Protein AF-A0A9D4CFY6-F1 (afdb_monomer_lite)

Sequence (76 aa):
MYTLGFDDAFVFTTGVICGALHIADSKVQTAFNDFQVSLSKGQVLPSNSLKNVVDVEFIYEGVKYTLQVMGRGVYI

Structure (mmCIF, N/CA/C/O backbone):
data_AF-A0A9D4CFY6-F1
#
_entry.id   AF-A0A9D4CFY6-F1
#
loop_
_atom_site.group_PDB
_atom_site.id
_atom_site.type_symbol
_atom_site.label_atom_id
_atom_site.label_alt_id
_atom_site.label_comp_id
_atom_site.label_asym_id
_atom_site.label_entity_id
_atom_site.label_seq_id
_atom_site.pdbx_PDB_ins_code
_atom_site.Cartn_x
_atom_site.Cartn_y
_atom_site.Cartn_z
_atom_site.occupancy
_atom_site.B_iso_or_equiv
_atom_site.auth_seq_id
_atom_site.auth_comp_id
_atom_site.auth_asym_id
_atom_site.auth_atom_id
_atom_site.pdbx_PDB_model_num
ATOM 1 N N . MET A 1 1 ? 24.474 -10.945 -29.945 1.00 39.44 1 MET A N 1
ATOM 2 C CA . MET A 1 1 ? 23.844 -12.050 -29.194 1.00 39.44 1 MET A CA 1
ATOM 3 C C . MET A 1 1 ? 23.421 -11.489 -27.849 1.00 39.44 1 MET A C 1
ATOM 5 O O . MET A 1 1 ? 24.260 -11.376 -26.971 1.00 39.44 1 MET A O 1
ATOM 9 N N . TYR A 1 2 ? 22.170 -11.046 -27.719 1.00 46.16 2 TYR A N 1
ATOM 10 C CA . TYR A 1 2 ? 21.595 -10.679 -26.425 1.00 46.16 2 TYR A CA 1
ATOM 11 C C . TYR A 1 2 ? 20.806 -11.901 -25.980 1.00 46.16 2 TYR A C 1
ATOM 13 O O . TYR A 1 2 ? 19.766 -12.210 -26.558 1.00 46.16 2 TYR A O 1
ATOM 21 N N . THR A 1 3 ? 21.331 -12.657 -25.025 1.00 52.41 3 THR A N 1
ATOM 22 C CA . THR A 1 3 ? 20.481 -13.536 -24.229 1.00 52.41 3 THR A CA 1
ATOM 23 C C . THR A 1 3 ? 19.608 -12.602 -23.400 1.00 52.41 3 THR A C 1
ATOM 25 O O . THR A 1 3 ? 20.053 -12.126 -22.363 1.00 52.41 3 THR A O 1
ATOM 28 N N . LEU A 1 4 ? 18.427 -12.247 -23.916 1.00 58.62 4 LEU A N 1
ATOM 29 C CA . LEU A 1 4 ? 17.375 -11.605 -23.129 1.00 58.62 4 LEU A CA 1
ATOM 30 C C . LEU A 1 4 ? 16.997 -12.627 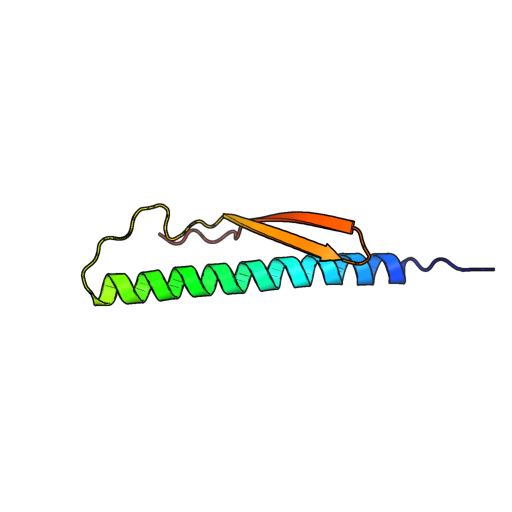-22.060 1.00 58.62 4 LEU A C 1
ATOM 32 O O . LEU A 1 4 ? 16.332 -13.626 -22.341 1.00 58.62 4 LEU A O 1
ATOM 36 N N . GLY A 1 5 ? 17.621 -12.458 -20.899 1.00 55.44 5 GLY A N 1
ATOM 37 C CA . GLY A 1 5 ? 17.665 -13.438 -19.839 1.00 55.44 5 GLY A CA 1
ATOM 38 C C . GLY A 1 5 ? 16.291 -13.549 -19.220 1.00 55.44 5 GLY A C 1
ATOM 39 O O . GLY A 1 5 ? 15.678 -12.562 -18.829 1.00 55.44 5 GLY A O 1
ATOM 40 N N . PHE A 1 6 ? 15.812 -14.778 -19.107 1.00 58.28 6 PHE A N 1
ATOM 41 C CA . PHE A 1 6 ? 14.647 -15.125 -18.304 1.00 58.28 6 PHE A CA 1
ATOM 42 C C . PHE A 1 6 ? 14.707 -14.517 -16.877 1.00 58.28 6 PHE A C 1
ATOM 44 O O . PHE A 1 6 ? 13.668 -14.193 -16.304 1.00 58.28 6 PHE A O 1
ATOM 51 N N . ASP A 1 7 ? 15.913 -14.278 -16.347 1.00 64.44 7 ASP A N 1
ATOM 52 C CA . ASP A 1 7 ? 16.183 -13.593 -15.076 1.00 64.44 7 ASP A CA 1
ATOM 53 C C . ASP A 1 7 ? 15.708 -12.130 -15.010 1.00 64.44 7 ASP A C 1
ATOM 55 O O . ASP A 1 7 ? 15.145 -11.730 -13.990 1.00 64.44 7 ASP A O 1
ATOM 59 N N . ASP A 1 8 ? 15.854 -11.332 -16.075 1.00 63.72 8 ASP A N 1
ATOM 60 C CA . ASP A 1 8 ? 15.470 -9.909 -16.048 1.00 63.72 8 ASP A CA 1
ATOM 61 C C . ASP A 1 8 ? 13.948 -9.754 -15.882 1.00 63.72 8 ASP A C 1
ATOM 63 O O . ASP A 1 8 ? 13.462 -8.918 -15.117 1.00 63.72 8 ASP A O 1
ATOM 67 N N . ALA A 1 9 ? 13.177 -10.636 -16.528 1.00 62.38 9 ALA A N 1
ATOM 68 C CA . ALA A 1 9 ? 11.723 -10.688 -16.392 1.00 62.38 9 ALA A CA 1
ATOM 69 C C . ALA A 1 9 ? 11.274 -11.172 -14.997 1.00 62.38 9 ALA A C 1
ATOM 71 O O . ALA A 1 9 ? 10.239 -10.735 -14.482 1.00 62.38 9 ALA A O 1
ATOM 72 N N . PHE A 1 10 ? 12.043 -12.055 -14.355 1.00 64.62 10 PHE A N 1
ATOM 73 C CA . PHE A 1 10 ? 11.733 -12.550 -13.012 1.00 64.62 10 PHE A CA 1
ATOM 74 C C . PHE A 1 10 ? 12.023 -11.507 -11.919 1.00 64.62 10 PHE A C 1
ATOM 76 O O . PHE A 1 10 ? 11.217 -11.311 -11.004 1.00 64.62 10 PHE A O 1
ATOM 83 N N . VAL A 1 11 ? 13.136 -10.777 -12.028 1.00 67.75 11 VAL A N 1
ATOM 84 C CA . VAL A 1 11 ? 13.460 -9.674 -11.108 1.00 67.75 11 VAL A CA 1
ATOM 85 C C . VAL A 1 11 ? 12.451 -8.536 -11.257 1.00 67.75 11 VAL A C 1
ATOM 87 O O . VAL A 1 11 ? 11.960 -8.016 -10.254 1.00 67.75 11 VAL A O 1
ATOM 90 N N . PHE A 1 12 ? 12.066 -8.212 -12.493 1.00 70.12 12 PHE A N 1
ATOM 91 C CA . PHE A 1 12 ? 11.033 -7.222 -12.787 1.00 70.12 12 PHE A CA 1
ATOM 92 C C . PHE A 1 12 ? 9.691 -7.580 -12.127 1.00 70.12 12 PHE A C 1
ATOM 94 O O . PHE A 1 12 ? 9.097 -6.771 -11.412 1.00 70.12 12 PHE A O 1
ATOM 101 N N . THR A 1 13 ? 9.228 -8.820 -12.314 1.00 73.88 13 THR A N 1
ATOM 102 C CA . THR A 1 13 ? 7.961 -9.293 -11.731 1.00 73.88 13 THR A CA 1
ATOM 103 C C . THR A 1 13 ? 8.009 -9.334 -10.206 1.00 73.88 13 THR A C 1
ATOM 105 O O . THR A 1 13 ? 7.053 -8.908 -9.559 1.00 73.88 13 THR A O 1
ATOM 108 N N . THR A 1 14 ? 9.131 -9.745 -9.614 1.00 80.38 14 THR A N 1
ATOM 109 C CA . THR A 1 14 ? 9.318 -9.734 -8.156 1.00 80.38 14 THR A CA 1
ATOM 110 C C . THR A 1 14 ? 9.339 -8.309 -7.601 1.00 80.38 14 THR A C 1
ATOM 112 O O . THR A 1 14 ? 8.724 -8.058 -6.571 1.00 80.38 14 THR A O 1
ATOM 115 N N . GLY A 1 15 ? 9.967 -7.348 -8.288 1.00 81.94 15 GLY A N 1
ATOM 116 C CA . GLY A 1 15 ? 9.980 -5.938 -7.883 1.00 81.94 15 GLY A CA 1
ATOM 117 C C . GLY A 1 15 ? 8.582 -5.317 -7.859 1.00 81.94 15 GLY A C 1
ATOM 118 O O . GLY A 1 15 ? 8.201 -4.686 -6.872 1.00 81.94 15 GLY A O 1
ATOM 119 N N . VAL A 1 16 ? 7.784 -5.568 -8.900 1.00 84.94 16 VAL A N 1
ATOM 120 C CA . VAL A 1 16 ? 6.379 -5.133 -8.977 1.00 84.94 16 VAL A CA 1
ATOM 121 C C . VAL A 1 16 ? 5.549 -5.778 -7.858 1.00 84.94 16 VAL A C 1
ATOM 123 O O . VAL A 1 16 ? 4.812 -5.083 -7.161 1.00 84.94 16 VAL A O 1
ATOM 126 N N . ILE A 1 17 ? 5.694 -7.088 -7.630 1.00 86.50 17 ILE A N 1
ATOM 127 C CA . ILE A 1 17 ? 4.954 -7.809 -6.581 1.00 86.50 17 ILE A CA 1
ATOM 128 C C . ILE A 1 17 ? 5.355 -7.321 -5.182 1.00 86.50 17 ILE A C 1
ATOM 130 O O . ILE A 1 17 ? 4.483 -7.032 -4.366 1.00 86.50 17 ILE A O 1
ATOM 134 N N . CYS A 1 18 ? 6.653 -7.186 -4.904 1.00 87.12 18 CYS A N 1
ATOM 135 C CA . CYS A 1 18 ? 7.166 -6.708 -3.621 1.00 87.12 18 CYS A CA 1
ATOM 136 C C . CYS A 1 18 ? 6.746 -5.261 -3.347 1.00 87.12 18 CYS A C 1
ATOM 138 O O . CYS A 1 18 ? 6.319 -4.956 -2.237 1.00 87.12 18 CYS A O 1
ATOM 140 N N . GLY A 1 19 ? 6.809 -4.381 -4.352 1.00 85.88 19 GLY A N 1
ATOM 141 C CA . GLY A 1 19 ? 6.328 -3.005 -4.237 1.00 85.88 19 GLY A CA 1
ATOM 142 C C . GLY A 1 19 ? 4.831 -2.949 -3.939 1.00 85.88 19 GLY A C 1
ATOM 143 O O . GLY A 1 19 ? 4.403 -2.244 -3.025 1.00 85.88 19 GLY A O 1
ATOM 144 N N . ALA A 1 20 ? 4.038 -3.760 -4.645 1.00 85.81 20 ALA A N 1
ATOM 145 C CA . ALA A 1 20 ? 2.603 -3.841 -4.415 1.00 85.81 20 ALA A CA 1
ATOM 146 C C . ALA A 1 20 ? 2.268 -4.350 -3.008 1.00 85.81 20 ALA A C 1
ATOM 148 O O . ALA A 1 20 ? 1.440 -3.764 -2.311 1.00 85.81 20 ALA A O 1
ATOM 149 N N . LEU A 1 21 ? 2.943 -5.419 -2.581 1.00 86.56 21 LEU A N 1
ATOM 150 C CA . LEU A 1 21 ? 2.755 -6.028 -1.272 1.00 86.56 21 LEU A CA 1
ATOM 151 C C . LEU A 1 21 ? 3.173 -5.079 -0.147 1.00 86.56 21 LEU A C 1
ATOM 153 O O . LEU A 1 21 ? 2.465 -4.986 0.846 1.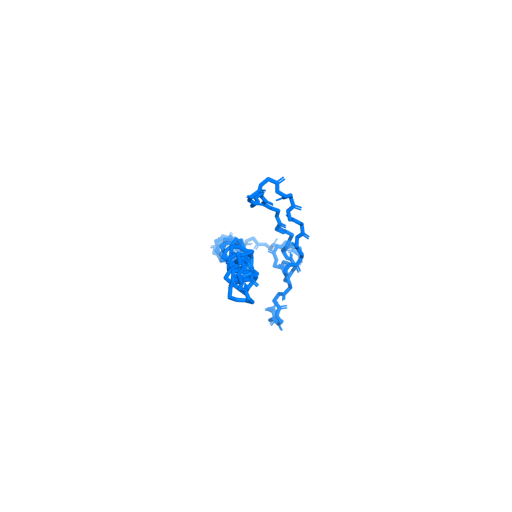00 86.56 21 LEU A O 1
ATOM 157 N N . HIS A 1 22 ? 4.272 -4.342 -0.311 1.00 87.50 22 HIS A N 1
ATOM 158 C CA . HIS A 1 22 ? 4.736 -3.380 0.684 1.00 87.50 22 HIS A CA 1
ATOM 159 C C . HIS A 1 22 ? 3.743 -2.227 0.881 1.00 87.50 22 HIS A C 1
ATOM 161 O O . HIS A 1 22 ? 3.412 -1.873 2.013 1.00 87.50 22 HIS A O 1
ATOM 167 N N . ILE A 1 23 ? 3.217 -1.669 -0.216 1.00 87.25 23 ILE A N 1
ATOM 168 C CA . ILE A 1 23 ? 2.193 -0.617 -0.153 1.00 87.25 23 ILE A CA 1
ATOM 169 C C . ILE A 1 23 ? 0.908 -1.163 0.483 1.00 87.25 23 ILE A C 1
ATOM 171 O O . ILE A 1 23 ? 0.281 -0.481 1.297 1.00 87.25 23 ILE A O 1
ATOM 175 N N . ALA A 1 24 ? 0.518 -2.391 0.133 1.00 85.56 24 ALA A N 1
ATOM 176 C CA . ALA A 1 24 ? -0.644 -3.041 0.720 1.00 85.56 24 ALA A CA 1
ATOM 177 C C . ALA A 1 24 ? -0.474 -3.277 2.228 1.00 85.56 24 ALA A C 1
ATOM 179 O O . ALA A 1 24 ? -1.365 -2.916 2.994 1.00 85.56 24 ALA A O 1
ATOM 180 N N . A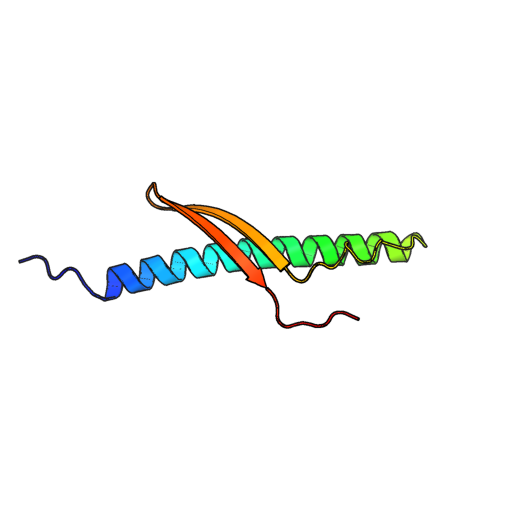SP A 1 25 ? 0.674 -3.802 2.660 1.00 85.06 25 ASP A N 1
ATOM 181 C CA . ASP A 1 25 ? 0.985 -4.054 4.069 1.00 85.06 25 ASP A CA 1
ATOM 182 C C . ASP A 1 25 ? 0.944 -2.760 4.891 1.00 85.06 25 ASP A C 1
ATOM 184 O O . ASP A 1 25 ? 0.249 -2.687 5.902 1.00 85.06 25 ASP A O 1
ATOM 188 N N . SER A 1 26 ? 1.572 -1.688 4.399 1.00 87.12 26 SER A N 1
ATOM 189 C CA . SER A 1 26 ? 1.541 -0.375 5.054 1.00 87.12 26 SER A CA 1
ATOM 190 C C . SER A 1 26 ? 0.115 0.174 5.220 1.00 87.12 26 SER A C 1
ATOM 192 O O . SER A 1 26 ? -0.238 0.688 6.288 1.00 87.12 26 SER A O 1
ATOM 194 N N . LYS A 1 27 ? -0.742 0.022 4.200 1.00 85.06 27 LYS A N 1
ATOM 195 C CA . LYS A 1 27 ? -2.154 0.432 4.274 1.00 85.06 27 LYS A CA 1
ATOM 196 C C . LYS A 1 27 ? -2.944 -0.407 5.280 1.00 85.06 27 LYS A C 1
ATOM 198 O O . LYS A 1 27 ? -3.730 0.156 6.040 1.00 85.06 27 LYS A O 1
ATOM 203 N N . VAL A 1 28 ? -2.719 -1.721 5.323 1.00 83.75 28 VAL A N 1
ATOM 204 C CA . VAL A 1 28 ? -3.365 -2.619 6.295 1.00 83.75 28 VAL A CA 1
ATOM 205 C C . VAL A 1 28 ? -2.931 -2.284 7.722 1.00 83.75 28 VAL A C 1
ATOM 207 O O . VAL A 1 28 ? -3.783 -2.163 8.600 1.00 83.75 28 VAL A O 1
ATOM 210 N N . GLN A 1 29 ? -1.635 -2.066 7.961 1.00 86.12 29 GLN A N 1
ATOM 211 C CA . GLN A 1 29 ? -1.132 -1.670 9.279 1.00 86.12 29 GLN A CA 1
ATOM 212 C C . GLN A 1 29 ? -1.713 -0.332 9.742 1.00 86.12 29 GLN A C 1
ATOM 214 O O . GLN A 1 29 ? -2.101 -0.201 10.902 1.00 86.12 29 GLN A O 1
ATOM 219 N N . THR A 1 30 ? -1.818 0.646 8.839 1.00 85.62 30 THR A N 1
ATOM 220 C CA . THR A 1 30 ? -2.434 1.947 9.142 1.00 85.62 30 THR A CA 1
ATOM 221 C C . THR A 1 30 ? -3.903 1.776 9.527 1.00 85.62 30 THR A C 1
ATOM 223 O O . THR A 1 30 ? -4.313 2.244 10.585 1.00 85.62 30 THR A O 1
ATOM 226 N N . ALA A 1 31 ? -4.674 1.022 8.735 1.00 81.56 31 ALA A N 1
ATOM 227 C CA . ALA A 1 31 ? -6.076 0.737 9.031 1.00 81.56 31 ALA A CA 1
ATOM 228 C C . ALA A 1 31 ? -6.260 0.012 10.377 1.00 81.56 31 ALA A C 1
ATOM 230 O O . ALA A 1 31 ? -7.203 0.293 11.115 1.00 81.56 31 ALA A O 1
ATOM 231 N N . PHE A 1 32 ? -5.344 -0.897 10.723 1.00 83.75 32 PHE A N 1
ATOM 232 C CA . PHE A 1 32 ? -5.360 -1.591 12.008 1.00 83.75 32 PHE A CA 1
ATOM 233 C C . PHE A 1 32 ? -5.034 -0.657 13.180 1.00 83.75 32 PHE A C 1
ATOM 235 O O . PHE A 1 32 ? -5.690 -0.715 14.219 1.00 83.75 32 PHE A O 1
ATOM 242 N N . ASN A 1 33 ? -4.058 0.236 13.014 1.00 85.88 33 ASN A N 1
ATOM 243 C CA . ASN A 1 33 ? -3.724 1.240 14.020 1.00 85.88 33 ASN A CA 1
ATOM 244 C C . ASN A 1 33 ? -4.905 2.193 14.254 1.00 85.88 33 ASN A C 1
ATOM 246 O O . ASN A 1 33 ? -5.346 2.361 15.391 1.00 85.88 33 ASN A O 1
ATOM 250 N N . ASP A 1 34 ? -5.498 2.715 13.179 1.00 83.94 34 ASP A N 1
ATOM 251 C CA . ASP A 1 34 ? -6.699 3.550 13.247 1.00 83.94 34 ASP A CA 1
ATOM 252 C C . ASP A 1 34 ? -7.846 2.814 13.951 1.00 83.94 34 ASP A C 1
ATOM 254 O O . ASP A 1 34 ? -8.551 3.398 14.781 1.00 83.94 34 ASP A O 1
ATOM 258 N N . PHE A 1 35 ? -7.979 1.506 13.701 1.00 83.06 35 PHE A N 1
ATOM 259 C CA . PHE A 1 35 ? -8.932 0.662 14.407 1.00 83.06 35 PHE A CA 1
ATOM 260 C C . PHE A 1 35 ? -8.711 0.637 15.916 1.00 83.06 35 PHE A C 1
ATOM 262 O O . PHE A 1 35 ? -9.631 0.929 16.684 1.00 83.06 35 PHE A O 1
ATOM 269 N N . GLN A 1 36 ? -7.485 0.361 16.351 1.00 83.75 36 GLN A N 1
ATOM 270 C CA . GLN A 1 36 ? -7.128 0.346 17.767 1.00 83.75 36 GLN A CA 1
ATOM 271 C C . GLN A 1 36 ? -7.300 1.718 18.427 1.00 83.75 36 GLN A C 1
ATOM 273 O O . GLN A 1 36 ? -7.789 1.805 19.557 1.00 83.75 36 GLN A O 1
ATOM 278 N N . VAL A 1 37 ? -6.936 2.799 17.733 1.00 86.25 37 VAL A N 1
ATOM 279 C CA . VAL A 1 37 ? -7.062 4.173 18.235 1.00 86.25 37 VAL A CA 1
ATOM 280 C C . VAL A 1 37 ? -8.526 4.554 18.439 1.00 86.25 37 VAL A C 1
ATOM 282 O O . VAL A 1 37 ? -8.869 5.112 19.482 1.00 86.25 37 VAL A O 1
ATOM 285 N N . SER A 1 38 ? -9.404 4.252 17.483 1.00 83.06 38 SER A N 1
ATOM 286 C CA . SER A 1 38 ? -10.839 4.506 17.632 1.00 83.06 38 SER A CA 1
ATOM 287 C C . SER A 1 38 ? -11.468 3.638 18.718 1.00 83.06 38 SER A C 1
ATOM 289 O O . SER A 1 38 ? -12.254 4.156 19.513 1.00 83.06 38 SER A O 1
ATOM 291 N N . LEU A 1 39 ? -11.071 2.366 18.831 1.00 81.88 39 LEU A N 1
ATOM 292 C CA . LEU A 1 39 ? -11.541 1.476 19.896 1.00 81.88 39 LEU A CA 1
ATOM 293 C C . LEU A 1 39 ? -11.149 2.008 21.284 1.00 81.88 39 LEU A C 1
ATOM 295 O O . LEU A 1 39 ? -11.982 2.079 22.185 1.00 81.88 39 LEU A O 1
ATOM 299 N N . SER A 1 40 ? -9.907 2.481 21.425 1.00 83.56 40 SER A N 1
ATOM 300 C CA . SER A 1 40 ? -9.392 3.103 22.655 1.00 83.56 40 SER A CA 1
ATOM 301 C C . SER A 1 40 ? -10.160 4.370 23.053 1.00 83.56 40 SER A C 1
ATOM 303 O O . SER A 1 40 ? -10.184 4.742 24.223 1.00 83.56 40 SER A O 1
ATOM 305 N N . LYS A 1 41 ? -10.803 5.035 22.086 1.00 87.50 41 LYS A N 1
ATOM 306 C CA . LYS A 1 41 ? -11.644 6.225 22.286 1.00 87.50 41 LYS A CA 1
ATOM 307 C C . LYS A 1 41 ? -13.135 5.892 22.436 1.00 87.50 41 LYS A C 1
ATOM 309 O O . LYS A 1 41 ? -13.942 6.811 22.551 1.00 87.50 41 LYS A O 1
ATOM 314 N N 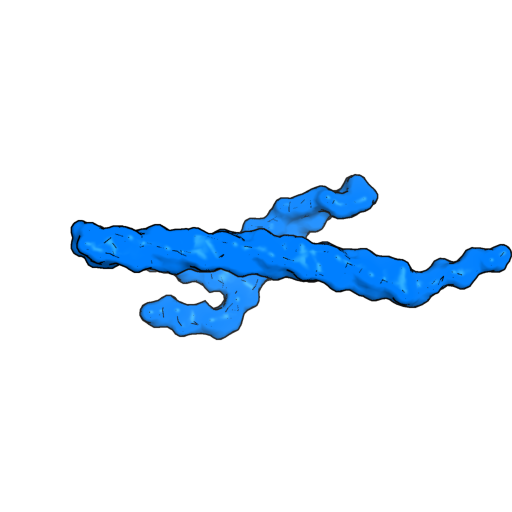. GLY A 1 42 ? -13.514 4.611 22.411 1.00 83.19 42 GLY A N 1
ATOM 315 C CA . GLY A 1 42 ? -14.907 4.159 22.482 1.00 83.19 42 GLY A CA 1
ATOM 316 C C . GLY A 1 42 ? -15.720 4.399 21.203 1.00 83.19 42 GLY A C 1
ATOM 317 O O . GLY A 1 42 ? -16.948 4.395 21.253 1.00 83.19 42 GLY A O 1
ATOM 318 N N . GLN A 1 43 ? -15.066 4.638 20.061 1.00 79.12 43 GLN A N 1
ATOM 319 C CA . GLN A 1 43 ? -15.739 4.831 18.776 1.00 79.12 43 GLN A CA 1
ATOM 320 C C . GLN A 1 43 ? -16.043 3.486 18.102 1.00 79.12 43 GLN A C 1
ATOM 322 O O . GLN A 1 43 ? -15.176 2.620 18.006 1.00 79.12 43 GLN A O 1
ATOM 327 N N . VAL A 1 44 ? -17.258 3.342 17.565 1.00 72.44 44 VAL A N 1
ATOM 328 C CA . VAL A 1 44 ? -17.616 2.229 16.675 1.00 72.44 44 VAL A CA 1
ATOM 329 C C . VAL A 1 44 ? -17.200 2.602 15.257 1.00 72.44 44 VAL A C 1
ATOM 331 O O . VAL A 1 44 ? -17.781 3.503 14.650 1.00 72.44 44 VAL A O 1
ATOM 334 N N . LEU A 1 45 ? -16.177 1.930 14.736 1.00 69.31 45 LEU A N 1
ATOM 335 C CA . LEU A 1 45 ? -15.745 2.121 13.356 1.00 69.31 45 LEU A CA 1
ATOM 336 C C . LEU A 1 45 ? -16.686 1.414 12.377 1.00 69.31 45 LEU A C 1
ATOM 338 O O . LEU A 1 45 ? -17.223 0.347 12.686 1.00 69.31 45 LEU A O 1
ATOM 342 N N . PRO A 1 46 ? -16.890 1.984 11.179 1.00 67.94 46 PRO A N 1
ATOM 343 C CA . PRO A 1 46 ? -17.695 1.347 10.154 1.00 67.94 46 PRO A CA 1
ATOM 344 C C . PRO A 1 46 ? -17.051 0.029 9.700 1.00 67.94 46 PRO A C 1
ATOM 346 O O . PRO A 1 46 ? -15.831 -0.101 9.643 1.00 67.94 46 PRO A O 1
ATOM 349 N N . SER A 1 47 ? -17.881 -0.917 9.250 1.00 61.28 47 SER A N 1
ATOM 350 C CA . SER A 1 47 ? -17.472 -2.228 8.694 1.00 61.28 47 SER A CA 1
ATOM 351 C C . SER A 1 47 ? -16.493 -2.128 7.503 1.00 61.28 47 SER A C 1
ATOM 353 O O . SER A 1 47 ? -15.888 -3.099 7.068 1.00 61.28 47 SER A O 1
ATOM 355 N N . ASN A 1 48 ? -16.317 -0.915 6.984 1.00 63.22 48 ASN A N 1
ATOM 356 C CA . ASN A 1 48 ? -15.465 -0.555 5.865 1.00 63.22 48 ASN A CA 1
ATOM 357 C C . ASN A 1 48 ? -14.039 -0.128 6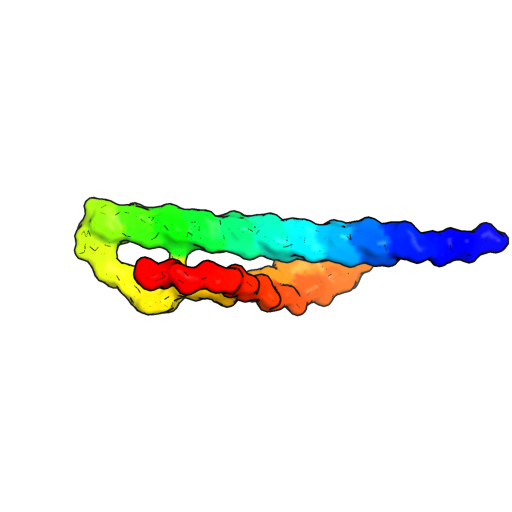.291 1.00 63.22 48 ASN A C 1
ATOM 359 O O . ASN A 1 48 ? -13.233 0.172 5.414 1.00 63.22 48 ASN A O 1
ATOM 363 N N . SER A 1 49 ? -13.741 -0.051 7.597 1.00 61.97 49 SER A N 1
ATOM 364 C CA . SER A 1 49 ? -12.425 0.354 8.126 1.00 61.97 49 SER A CA 1
ATOM 365 C C . SER A 1 49 ? -11.370 -0.749 8.047 1.00 61.97 49 SER A C 1
ATOM 367 O O . SER A 1 49 ? -10.203 -0.438 7.852 1.00 61.97 49 SER A O 1
ATOM 369 N N . LEU A 1 50 ? -11.765 -2.024 8.117 1.00 63.91 50 LEU A N 1
ATOM 370 C CA . LEU A 1 50 ? -10.888 -3.168 7.839 1.00 63.91 50 LEU A CA 1
ATOM 371 C C . LEU A 1 50 ? -11.287 -3.812 6.507 1.00 63.91 50 LEU A C 1
ATOM 373 O O . LEU A 1 50 ? -11.805 -4.926 6.447 1.00 63.91 50 LEU A O 1
ATOM 377 N N . LYS A 1 51 ? -11.062 -3.100 5.399 1.00 66.94 51 LYS A N 1
ATOM 378 C CA . LYS A 1 51 ? -11.116 -3.746 4.086 1.00 66.94 51 LYS A CA 1
ATOM 379 C C . LYS A 1 51 ? -9.866 -4.587 3.891 1.00 66.94 51 LYS A C 1
ATOM 381 O O . LYS A 1 51 ? -8.758 -4.074 3.835 1.00 66.94 51 LYS A O 1
ATOM 386 N N . ASN A 1 52 ? -10.080 -5.878 3.690 1.00 70.00 52 ASN A N 1
ATOM 387 C CA . ASN A 1 52 ? -9.040 -6.830 3.312 1.00 70.00 52 ASN A CA 1
ATOM 388 C C . ASN A 1 52 ? -8.633 -6.718 1.823 1.00 70.00 52 ASN A C 1
ATOM 390 O O . ASN A 1 52 ? -7.825 -7.497 1.327 1.00 70.00 52 ASN A O 1
ATOM 394 N N . VAL A 1 53 ? -9.213 -5.757 1.100 1.00 76.19 53 VAL A N 1
ATOM 395 C CA . VAL A 1 53 ? -8.890 -5.432 -0.289 1.00 76.19 53 VAL A CA 1
ATOM 396 C C . VAL A 1 53 ? -8.196 -4.083 -0.308 1.00 76.19 53 VAL A C 1
ATOM 398 O O . VAL A 1 53 ? -8.772 -3.086 0.130 1.00 76.19 53 VAL A O 1
ATOM 401 N N . VAL A 1 54 ? -6.983 -4.056 -0.847 1.00 83.00 54 VAL A N 1
ATOM 402 C CA . VAL A 1 54 ? -6.199 -2.843 -1.024 1.00 83.00 54 VAL A CA 1
ATOM 403 C C . VAL A 1 54 ? -5.902 -2.643 -2.500 1.00 83.00 54 VAL A C 1
ATOM 405 O O . VAL A 1 54 ? -5.195 -3.435 -3.123 1.00 83.00 54 VAL A O 1
ATOM 408 N N . ASP A 1 55 ? -6.412 -1.546 -3.048 1.00 84.56 55 ASP A N 1
ATOM 409 C CA . ASP A 1 55 ? -6.022 -1.087 -4.373 1.00 84.56 55 ASP A CA 1
ATOM 410 C C . AS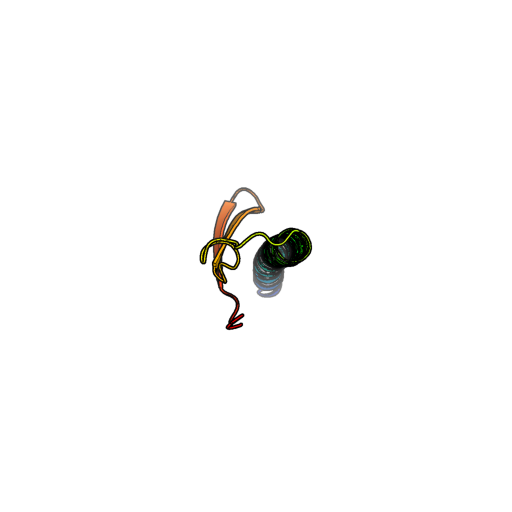P A 1 55 ? -4.654 -0.395 -4.287 1.00 84.56 55 ASP A C 1
ATOM 412 O O . ASP A 1 55 ? -4.421 0.517 -3.474 1.00 84.56 55 ASP A O 1
ATOM 416 N N . VAL A 1 56 ? -3.727 -0.869 -5.114 1.00 85.81 56 VAL A N 1
ATOM 417 C CA . VAL A 1 56 ? -2.358 -0.380 -5.215 1.00 85.81 56 VAL A CA 1
ATOM 418 C C . VAL A 1 56 ? -2.105 0.098 -6.637 1.00 85.81 56 VAL A C 1
ATOM 420 O O . VAL A 1 56 ? -2.311 -0.635 -7.605 1.00 85.81 56 VAL A O 1
ATOM 423 N N . GLU A 1 57 ? -1.616 1.327 -6.755 1.00 87.69 57 GLU A N 1
ATOM 424 C CA . GLU A 1 57 ? -1.135 1.877 -8.014 1.00 87.69 57 GLU A CA 1
ATOM 425 C C . GLU A 1 57 ? 0.290 2.393 -7.854 1.00 87.69 57 GLU A C 1
ATOM 427 O O . GLU A 1 57 ? 0.628 3.019 -6.849 1.00 87.69 57 GLU A O 1
ATOM 432 N N . PHE A 1 58 ? 1.129 2.119 -8.847 1.00 83.38 58 PHE A N 1
ATOM 433 C CA . PHE A 1 58 ? 2.450 2.725 -8.971 1.00 83.38 58 PHE A CA 1
ATOM 434 C C . PHE A 1 58 ? 2.938 2.649 -10.417 1.00 83.38 58 PHE A C 1
ATOM 436 O O . PHE A 1 58 ? 2.397 1.918 -11.250 1.00 83.38 58 PHE A O 1
ATOM 443 N N . ILE A 1 59 ? 3.970 3.431 -10.718 1.00 86.81 59 ILE A N 1
ATOM 444 C CA . ILE A 1 59 ? 4.621 3.460 -12.026 1.00 86.81 59 ILE A CA 1
ATOM 445 C C . ILE A 1 59 ? 5.984 2.792 -11.876 1.00 86.81 59 ILE A C 1
ATOM 447 O O . ILE A 1 59 ? 6.761 3.171 -11.001 1.00 86.81 59 ILE A O 1
ATOM 451 N N . TYR A 1 60 ? 6.276 1.815 -12.731 1.00 82.31 60 TYR A N 1
ATOM 452 C CA . TYR A 1 60 ? 7.570 1.141 -12.784 1.00 82.31 60 TYR A CA 1
ATOM 453 C C . TYR A 1 60 ? 8.031 1.036 -14.240 1.00 82.31 60 TYR A C 1
ATOM 455 O O . TYR A 1 60 ? 7.255 0.641 -15.106 1.00 82.31 60 TYR A O 1
ATOM 463 N N . GLU A 1 61 ? 9.256 1.493 -14.518 1.00 84.50 61 GLU A N 1
ATOM 464 C CA . GLU A 1 61 ? 9.852 1.578 -15.867 1.00 84.50 61 GLU A CA 1
ATOM 465 C C . GLU A 1 61 ? 8.946 2.213 -16.943 1.00 84.50 61 GLU A C 1
ATOM 467 O O . GLU A 1 61 ? 8.900 1.792 -18.095 1.00 84.50 61 GLU A O 1
ATOM 472 N N . GLY A 1 62 ? 8.191 3.252 -16.568 1.00 84.06 62 GLY A N 1
ATOM 473 C CA . GLY A 1 62 ? 7.290 3.961 -17.485 1.00 84.06 62 GLY A CA 1
ATOM 474 C C . GLY A 1 62 ? 5.946 3.265 -17.740 1.00 84.06 62 GLY A C 1
ATOM 475 O O . GLY A 1 62 ? 5.117 3.807 -18.470 1.00 84.06 62 GLY A O 1
ATOM 476 N N . VAL A 1 63 ? 5.685 2.118 -17.107 1.00 84.38 63 VAL A N 1
ATOM 477 C CA . VAL A 1 63 ? 4.405 1.402 -17.166 1.00 84.38 63 VAL A CA 1
ATOM 478 C C . VAL A 1 63 ? 3.632 1.615 -15.863 1.00 84.38 63 VAL A C 1
ATOM 480 O O . VAL A 1 63 ? 4.179 1.493 -14.767 1.00 84.38 63 VAL A O 1
ATOM 483 N N . LYS A 1 64 ? 2.339 1.945 -15.971 1.00 88.06 64 LYS A N 1
ATOM 484 C CA . LYS A 1 64 ? 1.446 2.057 -14.811 1.00 88.06 64 LYS A CA 1
ATOM 485 C C . LYS A 1 64 ? 0.894 0.682 -14.443 1.00 88.06 64 LYS A C 1
ATOM 487 O O . LYS A 1 64 ? 0.210 0.060 -15.253 1.00 88.06 64 LYS A O 1
ATOM 492 N N . TYR A 1 65 ? 1.133 0.260 -13.207 1.00 84.06 65 TYR A N 1
ATOM 493 C CA . TYR A 1 65 ? 0.580 -0.957 -12.628 1.00 84.06 65 TYR A CA 1
ATOM 494 C C . TYR A 1 65 ? -0.592 -0.608 -11.720 1.00 84.06 65 TYR A C 1
ATOM 496 O O . TYR A 1 65 ? -0.479 0.245 -10.842 1.00 84.06 65 TYR A O 1
ATOM 504 N N . THR A 1 66 ? -1.721 -1.278 -11.935 1.00 87.00 66 THR A N 1
ATOM 505 C CA . THR A 1 66 ? -2.890 -1.216 -11.055 1.00 87.00 66 THR A CA 1
ATOM 506 C C . THR A 1 66 ? -3.173 -2.630 -10.582 1.00 87.00 66 THR A C 1
ATOM 508 O O . THR A 1 66 ? -3.492 -3.508 -11.382 1.00 87.00 66 THR A O 1
ATOM 511 N N . LEU A 1 67 ? -2.979 -2.860 -9.289 1.00 86.56 67 LEU A N 1
ATOM 512 C CA . LEU A 1 67 ? -3.030 -4.171 -8.662 1.00 86.56 67 LEU A CA 1
ATOM 513 C C . LEU A 1 67 ? -4.007 -4.110 -7.499 1.00 86.56 67 LEU A C 1
ATOM 515 O O . LEU A 1 67 ? -3.977 -3.177 -6.700 1.00 86.56 67 LEU A O 1
ATOM 519 N N . GLN A 1 68 ? -4.851 -5.127 -7.388 1.00 83.50 68 GLN A N 1
ATOM 520 C CA . GLN A 1 68 ? -5.694 -5.305 -6.220 1.00 83.50 68 GLN A CA 1
ATOM 521 C C . GLN A 1 68 ? -5.085 -6.406 -5.360 1.00 83.50 68 GLN A C 1
ATOM 523 O O . GLN A 1 68 ? -5.031 -7.569 -5.761 1.00 83.50 68 GLN A O 1
ATOM 528 N N . VAL A 1 69 ? -4.587 -6.027 -4.188 1.00 80.56 69 VAL A N 1
ATOM 529 C CA . VAL A 1 69 ? -4.014 -6.960 -3.223 1.00 80.56 69 VAL A CA 1
ATOM 530 C C . VAL A 1 69 ? -5.100 -7.306 -2.219 1.00 80.56 69 VAL A C 1
ATOM 532 O O . VAL A 1 69 ? -5.589 -6.436 -1.501 1.00 80.56 69 VAL A O 1
ATOM 535 N N . MET A 1 70 ? -5.492 -8.578 -2.179 1.00 79.94 70 MET A N 1
ATOM 536 C CA . MET A 1 70 ? -6.395 -9.094 -1.156 1.00 79.94 70 MET A CA 1
ATOM 537 C C . MET A 1 70 ? -5.608 -9.963 -0.179 1.00 79.94 70 MET A C 1
ATOM 539 O O . MET A 1 70 ? -5.014 -10.969 -0.577 1.00 79.94 70 MET A O 1
ATOM 543 N N . GLY A 1 71 ? -5.618 -9.599 1.103 1.00 71.50 71 GLY A N 1
ATOM 544 C CA . GLY A 1 71 ? -5.156 -10.508 2.146 1.00 71.50 71 GLY A CA 1
ATOM 545 C C . GLY A 1 71 ? -6.109 -11.702 2.251 1.00 71.50 71 GLY A C 1
ATOM 546 O O . GLY A 1 71 ? -7.261 -11.649 1.835 1.00 71.50 71 GLY A O 1
ATOM 547 N N . ARG A 1 72 ? -5.669 -12.837 2.794 1.00 64.12 72 ARG A N 1
ATOM 548 C CA . ARG A 1 72 ? -6.579 -13.966 3.098 1.00 64.12 72 ARG A CA 1
ATOM 549 C C . ARG A 1 72 ? -7.113 -13.938 4.535 1.00 64.12 72 ARG A C 1
ATOM 551 O O . ARG A 1 72 ? -7.806 -14.864 4.942 1.00 64.12 72 ARG A O 1
ATOM 558 N N . GLY A 1 73 ? -6.793 -12.895 5.300 1.00 56.41 73 GLY A N 1
ATOM 559 C CA . GLY A 1 73 ? -7.150 -12.790 6.711 1.00 56.41 73 GLY A CA 1
ATOM 560 C C . GLY A 1 73 ? -8.589 -12.329 6.910 1.00 56.41 73 GLY A C 1
ATOM 561 O O . GLY A 1 73 ? -8.930 -11.193 6.588 1.00 56.41 73 GLY A O 1
ATOM 562 N N . VAL A 1 74 ? -9.425 -13.197 7.478 1.00 48.28 74 VAL A N 1
ATOM 563 C CA . VAL A 1 74 ? -10.683 -12.778 8.100 1.00 48.28 74 VAL A CA 1
ATOM 564 C C . VAL A 1 74 ? -10.314 -12.113 9.425 1.00 48.28 74 VAL A C 1
ATOM 566 O O . VAL A 1 74 ? -10.037 -12.801 10.404 1.00 48.28 74 VAL A O 1
ATOM 569 N N . TYR A 1 75 ? -10.263 -10.785 9.449 1.00 47.69 75 TYR A N 1
ATOM 570 C CA . TYR A 1 75 ? -10.234 -10.041 10.705 1.00 47.69 75 TYR A CA 1
ATOM 571 C C . TYR A 1 75 ? -11.690 -9.785 11.101 1.00 47.69 75 TYR A C 1
ATOM 573 O O . TYR A 1 75 ? -12.335 -8.886 10.561 1.00 47.69 75 TYR A O 1
ATOM 581 N N . ILE A 1 76 ? -12.211 -10.695 11.934 1.00 41.19 76 ILE A N 1
ATOM 582 C CA . ILE A 1 76 ? -13.507 -10.579 12.620 1.00 41.19 76 ILE A CA 1
ATOM 583 C C . ILE A 1 76 ? -13.476 -9.482 13.681 1.00 41.19 76 ILE A C 1
ATOM 585 O O . ILE A 1 76 ? -12.424 -9.342 14.347 1.00 41.19 76 ILE A O 1
#

InterPro domains:
  IPR049074 Acetyl-CoA carboxylase, BT domain [PF21385] (15-70)
  IPR049076 Acetyl-CoA carboxylase [PTHR45728] (13-73)

Secondary structure (DSSP, 8-state):
-----HHHHHHHHHHHHHHHHHHHHHHHHHHHHHHHHHHHTT----TTSS-SEEEEEEEETTEEEEEEEE------

Foldseek 3Di:
DDPPDPVVVVVVVVVVVVVQVVVLVVQQVVLVVVVVVCVVVVHDDDPPSRQQWDWDWDADPNDIDTDIHGDPDDPD

Radius of gyration: 17.38 Å; chains: 1; bounding box: 42×21×52 Å

Organism: Dreissena polymorpha (NCBI:txid45954)

pLDDT: mean 75.72, std 12.82, range [39.44, 88.06]